Protein AF-A0A920PBG0-F1 (afdb_monomer)

Secondary structure (DSSP, 8-state):
-EEEEEE-SS-EEEEEE-TT--TT----EEEEPPPTT--HHHHHTTHHHH-SSS-EEEE-

Foldseek 3Di:
DDWDWDDDPVDIKIKDAAPPDDPVDDAAEAEAEDDPPDDQVVCVVCVVVVPRDRHMYITD

Nearest PDB structures (foldseek):
  8jh9-assembly1_A  TM=7.652E-01  e=1.448E-02  Sodiomyces alcalophilus
  8qd2-assembly1_A  TM=7.774E-01  e=2.559E-01  Aspergillus fumigatus
  3pf8-assembly1_B  TM=5.760E-01  e=3.127E-01  Lactobacillus johnsonii
  4f0j-assembly1_A  TM=5.619E-01  e=3.343E-01  Pseudomonas aeruginosa PAO1
  7xrh-assembly1_A  TM=4.485E-01  e=2.239E-01  Lactobacillus acidophilus

Structure (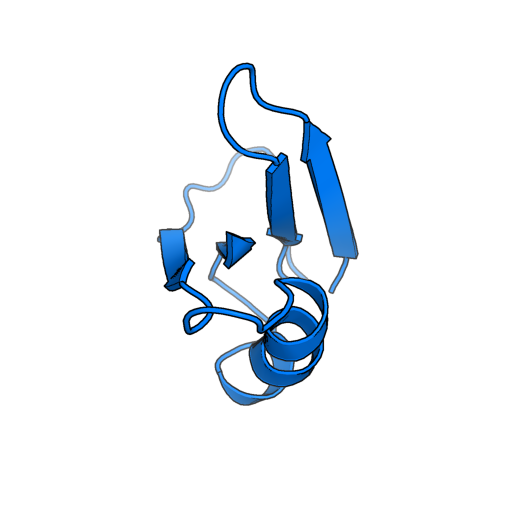mmCIF, N/CA/C/O backbone):
data_AF-A0A920PBG0-F1
#
_entry.id   AF-A0A920PBG0-F1
#
loop_
_atom_site.group_PDB
_atom_site.id
_atom_site.type_symbol
_atom_site.label_atom_id
_atom_site.label_alt_id
_atom_site.label_comp_id
_atom_site.label_asym_id
_atom_site.label_entity_id
_atom_site.label_seq_id
_atom_site.pdbx_PDB_ins_code
_atom_site.Cartn_x
_atom_site.Cartn_y
_atom_site.Cartn_z
_atom_site.occupancy
_atom_site.B_iso_or_equiv
_atom_site.auth_seq_id
_atom_site.auth_comp_id
_atom_site.auth_asym_id
_atom_site.auth_atom_id
_atom_site.pdbx_PDB_model_num
ATOM 1 N N . MET A 1 1 ? -12.333 -1.899 -2.246 1.00 89.94 1 MET A N 1
ATOM 2 C CA . MET A 1 1 ? -11.214 -1.106 -1.708 1.00 89.94 1 MET A CA 1
ATOM 3 C C . MET A 1 1 ? -11.049 0.154 -2.534 1.00 89.94 1 MET A C 1
ATOM 5 O O . MET A 1 1 ? -11.486 0.164 -3.684 1.00 89.94 1 MET A O 1
ATOM 9 N N . GLN A 1 2 ? -10.427 1.198 -1.980 1.00 93.62 2 GLN A N 1
ATOM 10 C CA . GLN A 1 2 ? -10.207 2.473 -2.674 1.00 93.62 2 GLN A CA 1
ATOM 11 C C . GLN A 1 2 ? -8.716 2.811 -2.745 1.00 93.62 2 GLN A C 1
ATOM 13 O O . GLN A 1 2 ? -8.015 2.712 -1.742 1.00 93.62 2 GLN A O 1
ATOM 18 N N . GLY A 1 3 ? -8.251 3.207 -3.932 1.00 94.19 3 GLY A N 1
ATOM 19 C CA . GLY A 1 3 ? -6.874 3.634 -4.168 1.00 94.19 3 GLY A CA 1
ATOM 20 C C . GLY A 1 3 ? -6.725 5.155 -4.176 1.00 94.19 3 GLY A C 1
ATOM 21 O O . GLY A 1 3 ? -7.552 5.846 -4.770 1.00 94.19 3 GLY A O 1
ATOM 22 N N . GLU A 1 4 ? -5.658 5.663 -3.566 1.00 95.75 4 GLU A N 1
ATOM 23 C CA . GLU A 1 4 ? -5.263 7.073 -3.590 1.00 95.75 4 GLU A CA 1
ATOM 24 C C . GLU A 1 4 ? -3.771 7.192 -3.918 1.00 95.75 4 GLU A C 1
ATOM 26 O O . GLU A 1 4 ? -2.921 6.642 -3.213 1.00 95.75 4 GLU A O 1
ATOM 31 N N . GLN A 1 5 ? -3.454 7.879 -5.016 1.00 94.69 5 GLN A N 1
ATOM 32 C CA . GLN A 1 5 ? -2.076 8.095 -5.442 1.00 94.69 5 GLN A CA 1
ATOM 33 C C . GLN A 1 5 ? -1.505 9.361 -4.809 1.00 94.69 5 GLN A C 1
ATOM 35 O O . GLN A 1 5 ? -2.152 10.407 -4.767 1.00 94.69 5 GLN A O 1
ATOM 40 N N . PHE A 1 6 ? -0.247 9.263 -4.404 1.00 94.50 6 PHE A N 1
ATOM 41 C CA . PHE A 1 6 ? 0.538 10.353 -3.865 1.00 94.50 6 PHE A CA 1
ATOM 42 C C . PHE A 1 6 ? 1.826 10.493 -4.667 1.00 94.50 6 PHE A C 1
ATOM 44 O O . PHE A 1 6 ? 2.620 9.557 -4.762 1.00 94.50 6 PHE A O 1
ATOM 51 N N . ASP A 1 7 ? 2.069 11.687 -5.197 1.00 92.31 7 ASP A N 1
ATOM 52 C CA . ASP A 1 7 ? 3.338 12.023 -5.834 1.00 92.31 7 ASP A CA 1
ATOM 53 C C . ASP A 1 7 ? 4.286 12.613 -4.788 1.00 92.31 7 ASP A C 1
ATOM 55 O O . ASP A 1 7 ? 4.295 13.813 -4.496 1.00 92.31 7 ASP A O 1
ATOM 59 N N . GLY A 1 8 ? 5.056 11.729 -4.151 1.00 85.50 8 GLY A N 1
ATOM 60 C CA . GLY A 1 8 ? 6.103 12.125 -3.221 1.00 85.50 8 GLY A CA 1
ATOM 61 C C . GLY A 1 8 ? 7.259 12.829 -3.936 1.00 85.50 8 GLY A C 1
ATOM 62 O O . GLY A 1 8 ? 7.457 12.698 -5.139 1.00 85.50 8 GLY A O 1
ATOM 63 N N . LYS A 1 9 ? 8.087 13.556 -3.175 1.00 87.62 9 LYS A N 1
ATOM 64 C CA . LYS A 1 9 ? 9.224 14.317 -3.735 1.00 87.62 9 LYS A CA 1
ATOM 65 C C . LYS A 1 9 ? 10.219 13.463 -4.527 1.00 87.62 9 LYS A C 1
ATOM 67 O O . LYS A 1 9 ? 10.831 13.971 -5.460 1.00 87.62 9 LYS A O 1
ATOM 72 N N . SER A 1 10 ? 10.408 12.213 -4.112 1.00 87.88 10 SER A N 1
ATOM 73 C CA . SER A 1 10 ? 11.395 11.299 -4.702 1.00 87.88 10 SER A CA 1
ATOM 74 C C . SER A 1 10 ? 10.774 10.025 -5.268 1.00 87.88 10 SER A C 1
ATOM 76 O O . SER A 1 10 ? 11.422 9.345 -6.055 1.00 87.88 10 SER A O 1
ATOM 78 N N . LEU A 1 11 ? 9.561 9.677 -4.834 1.00 88.69 11 LEU A N 1
ATOM 79 C CA . LEU A 1 11 ? 8.893 8.430 -5.180 1.00 88.69 11 LEU A CA 1
ATOM 80 C C . LEU A 1 11 ? 7.382 8.644 -5.114 1.00 88.69 11 LEU A C 1
ATOM 82 O O . LEU A 1 11 ? 6.868 9.097 -4.086 1.00 88.69 11 LEU A O 1
ATOM 86 N N . SER A 1 12 ? 6.694 8.325 -6.205 1.00 92.38 12 SER A N 1
ATOM 87 C CA . SER A 1 12 ? 5.239 8.215 -6.213 1.00 92.38 12 SER A CA 1
ATOM 88 C C . SER A 1 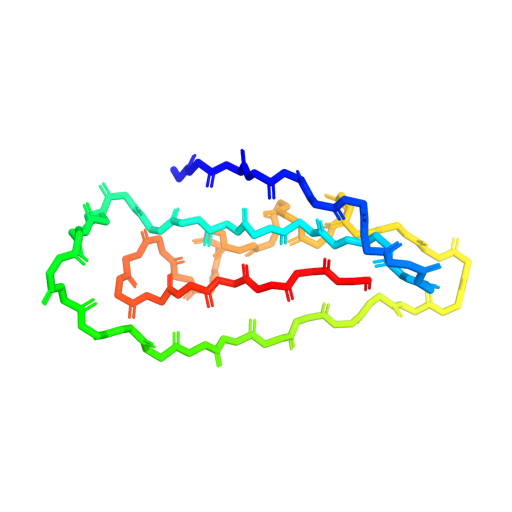12 ? 4.830 6.878 -5.608 1.00 92.38 12 SER A C 1
ATOM 90 O O . SER A 1 12 ? 5.526 5.882 -5.781 1.00 92.38 12 SER A O 1
ATOM 92 N N . TYR A 1 13 ? 3.713 6.863 -4.893 1.00 94.44 13 TYR A N 1
ATOM 93 C CA . TYR A 1 13 ? 3.164 5.653 -4.297 1.00 94.44 13 TYR A CA 1
ATOM 94 C C . TYR A 1 13 ? 1.637 5.667 -4.343 1.00 94.44 13 TYR A C 1
ATOM 96 O O . TYR A 1 13 ? 1.005 6.715 -4.482 1.00 94.44 13 TYR A O 1
ATOM 104 N N . LEU A 1 14 ? 1.039 4.487 -4.223 1.00 95.75 14 LEU A N 1
ATOM 105 C CA . LEU A 1 14 ? -0.403 4.274 -4.216 1.00 95.75 14 LEU A CA 1
ATOM 106 C C . LEU A 1 14 ? -0.809 3.638 -2.889 1.00 95.75 14 LEU A C 1
ATOM 108 O O . LEU A 1 14 ? -0.377 2.532 -2.573 1.00 95.75 14 LEU A O 1
ATOM 112 N N . ASN A 1 15 ? -1.657 4.319 -2.123 1.00 96.38 15 ASN A N 1
ATOM 113 C CA . ASN A 1 15 ? -2.283 3.725 -0.949 1.00 96.38 15 ASN A CA 1
ATOM 114 C C . ASN A 1 15 ? -3.578 3.024 -1.350 1.00 96.38 15 ASN A C 1
ATOM 116 O O . ASN A 1 15 ? -4.399 3.608 -2.053 1.00 96.38 15 ASN A O 1
ATOM 120 N N . ILE A 1 16 ? -3.780 1.799 -0.873 1.00 96.94 16 ILE A N 1
ATOM 121 C CA . ILE A 1 16 ? -5.043 1.069 -0.967 1.00 96.94 16 ILE A CA 1
ATOM 122 C C . ILE A 1 16 ? -5.640 0.974 0.433 1.00 96.94 16 ILE A C 1
ATOM 124 O O . ILE A 1 16 ? -5.068 0.339 1.325 1.00 96.94 16 ILE A O 1
ATOM 128 N N . TYR A 1 17 ? -6.794 1.611 0.610 1.00 97.06 17 TYR A N 1
ATOM 129 C CA . TYR A 1 17 ? -7.567 1.563 1.843 1.00 97.06 17 TYR A CA 1
ATOM 130 C C . TYR A 1 17 ? -8.523 0.364 1.841 1.00 97.06 17 TYR A C 1
ATOM 132 O O . TYR A 1 17 ? -9.094 0.033 0.788 1.00 97.06 17 TYR A O 1
ATOM 140 N N . PRO A 1 18 ? -8.729 -0.265 3.010 1.00 96.81 18 PRO A N 1
ATOM 141 C CA . PRO A 1 18 ? -9.634 -1.394 3.135 1.00 96.81 18 PRO A CA 1
ATOM 142 C C . PRO A 1 18 ? -11.094 -0.962 2.931 1.00 96.81 18 PRO A C 1
ATOM 144 O O . PRO A 1 18 ? -11.430 0.217 3.038 1.00 96.81 18 PRO A O 1
ATOM 147 N N . ASP A 1 19 ? -11.983 -1.915 2.649 1.00 96.00 19 ASP A N 1
ATOM 148 C CA . ASP A 1 19 ? -13.416 -1.639 2.457 1.00 9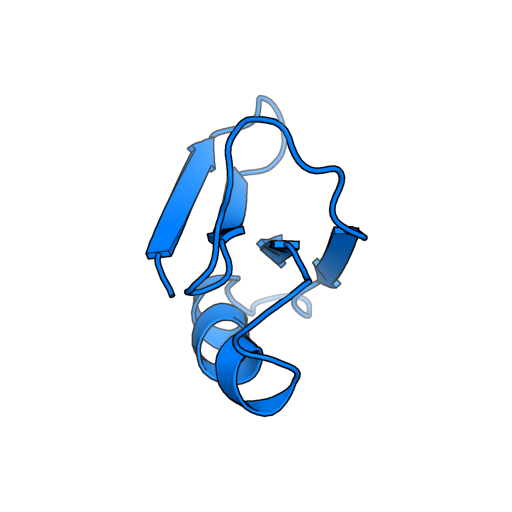6.00 19 ASP A CA 1
ATOM 149 C C . ASP A 1 19 ? -14.094 -1.070 3.713 1.00 96.00 19 ASP A C 1
ATOM 151 O O . ASP A 1 19 ? -15.051 -0.304 3.615 1.00 96.00 19 ASP A O 1
ATOM 155 N N . ASP A 1 20 ? -13.575 -1.412 4.891 1.00 94.50 20 A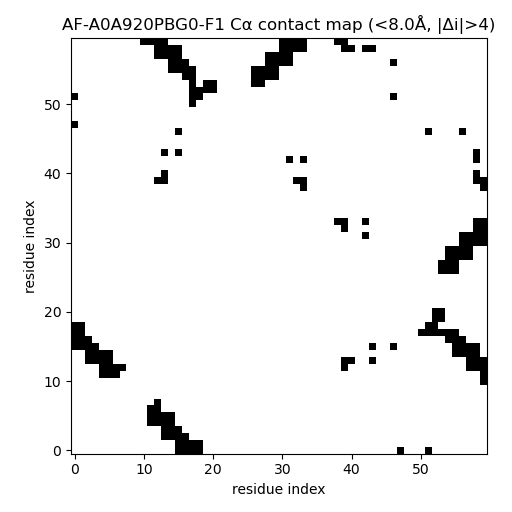SP A N 1
ATOM 156 C CA . ASP A 1 20 ? -14.042 -0.969 6.203 1.00 94.50 20 ASP A CA 1
ATOM 157 C C . ASP A 1 20 ? -13.213 0.198 6.769 1.00 94.50 20 ASP A C 1
ATOM 159 O O . ASP A 1 20 ? -13.062 0.333 7.986 1.00 94.50 20 ASP A O 1
ATOM 163 N N . TYR A 1 21 ? -12.638 1.035 5.898 1.00 96.12 21 TYR A N 1
ATOM 164 C CA . TYR A 1 21 ? -11.765 2.125 6.323 1.00 96.12 21 TYR A CA 1
ATOM 165 C C . TYR A 1 21 ? -12.471 3.123 7.252 1.00 96.12 21 TYR A C 1
ATOM 167 O O . TYR A 1 21 ? -13.474 3.747 6.902 1.00 96.12 21 TYR A O 1
ATOM 175 N N . ASN A 1 22 ? -11.891 3.312 8.435 1.00 96.19 22 ASN A N 1
ATOM 176 C CA . ASN A 1 22 ? -12.338 4.251 9.449 1.00 96.19 22 ASN A CA 1
ATOM 177 C C . ASN A 1 22 ? -11.223 5.251 9.796 1.00 96.19 22 ASN A C 1
ATOM 179 O O . ASN A 1 22 ? -10.245 4.868 10.439 1.00 96.19 22 ASN A O 1
ATOM 183 N N . PRO A 1 23 ? -11.465 6.545 9.515 1.00 93.69 23 PRO A N 1
ATOM 184 C CA . PRO A 1 23 ? -10.824 7.732 10.053 1.00 93.69 23 PRO A CA 1
ATOM 185 C C . PRO A 1 23 ? -9.941 7.601 11.282 1.00 93.69 23 PRO A C 1
ATOM 187 O O . PRO A 1 23 ? -8.794 8.031 11.354 1.00 93.69 23 PRO A O 1
ATOM 190 N N . ALA A 1 24 ? -10.627 7.113 12.310 1.00 96.69 24 ALA A N 1
ATOM 191 C CA . ALA A 1 24 ? -10.231 7.161 13.702 1.00 96.69 24 ALA A CA 1
ATOM 1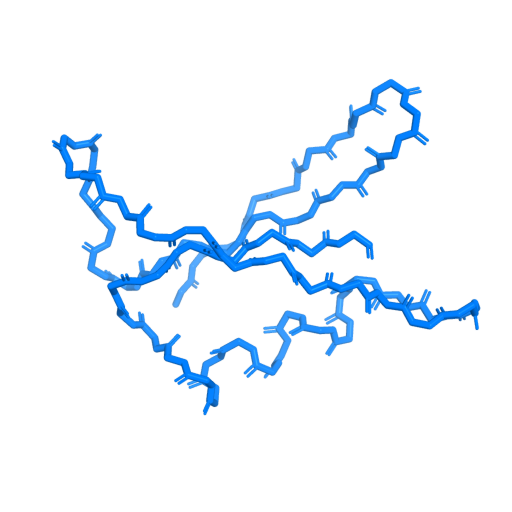92 C C . ALA A 1 24 ? -9.582 5.856 14.181 1.00 96.69 24 ALA A C 1
ATOM 194 O O . ALA A 1 24 ? -9.199 5.767 15.347 1.00 96.69 24 ALA A O 1
ATOM 195 N N . ALA A 1 25 ? -9.490 4.839 13.321 1.00 95.56 25 ALA A N 1
ATOM 196 C CA . ALA A 1 25 ? -8.873 3.562 13.645 1.00 95.56 25 ALA A CA 1
ATOM 197 C C . ALA A 1 25 ? -7.407 3.519 13.190 1.00 95.56 25 ALA A C 1
ATOM 199 O O . ALA A 1 25 ? -7.036 4.062 12.150 1.00 95.56 25 ALA A O 1
ATOM 200 N N . SER A 1 26 ? -6.572 2.828 13.967 1.00 96.19 26 SER A N 1
ATOM 201 C CA . SER A 1 26 ? -5.194 2.524 13.577 1.00 96.19 26 SER A CA 1
ATOM 202 C C . SER A 1 26 ? -5.157 1.226 12.784 1.00 96.19 26 SER A C 1
ATOM 204 O O . SER A 1 26 ? -5.625 0.196 13.269 1.00 96.19 26 SER A O 1
ATOM 206 N N . TYR A 1 27 ? -4.540 1.266 11.606 1.00 96.56 27 TYR A N 1
ATOM 207 C CA . TYR A 1 27 ? -4.376 0.100 10.746 1.00 96.56 27 TYR A CA 1
ATOM 208 C C . TYR A 1 27 ? -2.903 -0.311 10.660 1.00 96.56 27 TYR A C 1
ATOM 210 O O . TYR A 1 27 ? -2.032 0.557 10.554 1.00 96.56 27 TYR A O 1
ATOM 218 N N . PRO A 1 28 ? -2.594 -1.617 10.670 1.00 96.75 28 PRO A N 1
ATOM 219 C CA . PRO A 1 28 ? -1.290 -2.094 10.235 1.00 96.75 28 PRO A CA 1
ATOM 220 C C . PRO A 1 28 ? -1.031 -1.689 8.775 1.00 96.75 28 PRO A C 1
ATOM 222 O O . PRO A 1 28 ? -1.898 -1.832 7.909 1.00 96.75 28 PRO A O 1
ATOM 225 N N . LEU A 1 29 ? 0.186 -1.202 8.520 1.00 96.38 29 LEU A N 1
ATOM 226 C CA . LEU A 1 29 ? 0.660 -0.825 7.192 1.00 96.38 29 LEU A CA 1
ATOM 227 C C . LEU A 1 29 ? 1.469 -1.968 6.577 1.00 96.38 29 LEU A C 1
ATOM 229 O O . LEU A 1 29 ? 2.430 -2.447 7.180 1.00 96.38 29 LEU A O 1
ATOM 233 N N . VAL A 1 30 ? 1.115 -2.355 5.356 1.00 96.62 30 VAL A N 1
ATOM 234 C CA . VAL A 1 30 ? 1.890 -3.290 4.534 1.00 96.62 30 VAL A CA 1
ATOM 235 C C . VAL A 1 30 ? 2.469 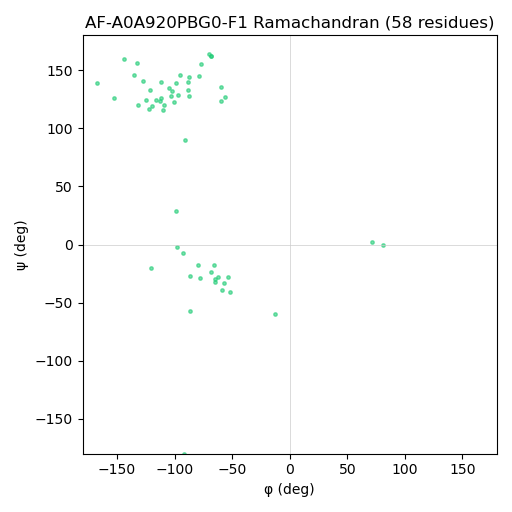-2.529 3.349 1.00 96.62 30 VAL A C 1
ATOM 237 O O . VAL A 1 30 ? 1.734 -1.882 2.606 1.00 96.62 30 VAL 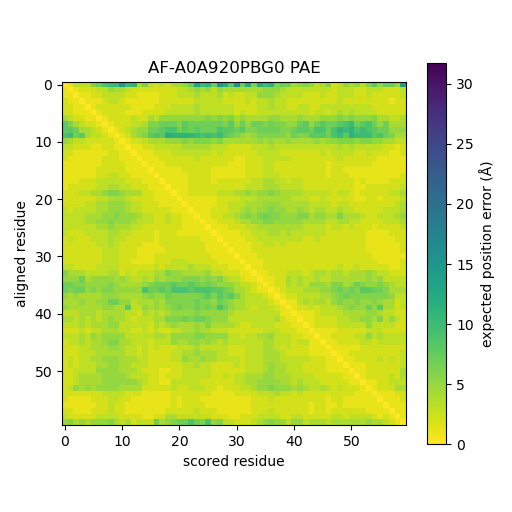A O 1
ATOM 240 N N . ILE A 1 31 ? 3.786 -2.608 3.161 1.00 95.44 31 ILE A N 1
ATOM 241 C CA . ILE A 1 31 ? 4.470 -1.984 2.024 1.00 95.44 31 ILE A CA 1
ATOM 242 C C . ILE A 1 31 ? 4.753 -3.064 0.983 1.00 95.44 31 ILE A C 1
ATOM 244 O O . ILE A 1 31 ? 5.418 -4.056 1.287 1.00 95.44 31 ILE A O 1
ATOM 248 N N . LEU A 1 32 ? 4.253 -2.873 -0.236 1.00 94.06 32 LEU A N 1
ATOM 249 C CA . LEU A 1 32 ? 4.528 -3.747 -1.372 1.00 94.06 32 LEU A CA 1
ATOM 250 C C . LEU A 1 32 ? 5.426 -2.994 -2.352 1.00 94.06 32 LEU A C 1
ATOM 252 O O . LEU A 1 32 ? 5.063 -1.933 -2.854 1.00 94.06 32 LEU A O 1
ATOM 256 N N . LEU A 1 33 ? 6.604 -3.555 -2.602 1.00 93.44 33 LEU A N 1
ATOM 257 C CA . LEU A 1 33 ? 7.613 -2.974 -3.482 1.00 93.44 33 LEU A CA 1
ATOM 258 C C . LEU A 1 33 ? 7.589 -3.710 -4.814 1.00 93.44 33 LEU A C 1
ATOM 260 O O . LEU A 1 33 ? 7.685 -4.943 -4.835 1.00 93.44 33 LEU A O 1
ATOM 264 N N . HIS A 1 34 ? 7.478 -2.982 -5.921 1.00 89.75 34 HIS A N 1
ATOM 265 C CA . HIS A 1 34 ? 7.565 -3.619 -7.228 1.00 89.75 34 HIS A CA 1
ATOM 266 C C . HIS A 1 34 ? 9.024 -3.947 -7.591 1.00 89.75 34 HIS A C 1
ATOM 268 O O . HIS A 1 34 ? 9.983 -3.340 -7.110 1.00 89.75 34 HIS A O 1
ATOM 274 N N . GLY A 1 35 ? 9.210 -4.936 -8.467 1.00 88.38 35 GLY A N 1
ATOM 275 C CA . GLY A 1 35 ? 10.527 -5.255 -9.024 1.00 88.38 35 GLY A CA 1
ATOM 276 C C . GLY A 1 35 ? 11.021 -4.177 -9.995 1.00 88.38 35 GLY A C 1
ATOM 277 O O . GLY A 1 35 ? 10.244 -3.367 -10.497 1.00 88.38 35 GLY A O 1
ATOM 278 N N . PHE A 1 36 ? 12.317 -4.172 -10.306 1.00 88.12 36 PHE A N 1
ATOM 279 C CA . PHE A 1 36 ? 12.881 -3.248 -11.294 1.00 88.12 36 PHE A CA 1
ATOM 280 C C . PHE A 1 36 ? 12.167 -3.370 -12.654 1.00 88.12 36 PHE A C 1
ATOM 282 O O . PHE A 1 36 ? 12.065 -4.466 -13.203 1.00 88.12 36 PHE A O 1
ATOM 289 N N . GLY A 1 37 ? 11.684 -2.246 -13.194 1.00 85.88 37 GLY A N 1
ATOM 290 C CA . GLY A 1 37 ? 10.962 -2.189 -14.472 1.00 85.88 37 GLY A CA 1
ATOM 291 C C . GLY A 1 37 ? 9.472 -2.562 -14.416 1.00 85.88 37 GLY A C 1
ATOM 292 O O . GLY A 1 37 ? 8.823 -2.524 -15.457 1.00 85.88 37 GLY A O 1
ATOM 293 N N . ALA A 1 38 ? 8.935 -2.908 -13.241 1.00 89.25 38 ALA A N 1
ATOM 294 C CA . ALA A 1 38 ? 7.503 -3.130 -13.019 1.00 89.25 38 ALA A CA 1
ATOM 295 C C . ALA A 1 38 ? 6.790 -1.844 -12.562 1.00 89.25 38 ALA A C 1
ATOM 297 O O . ALA A 1 38 ? 7.421 -0.792 -12.440 1.00 89.25 38 ALA A O 1
ATOM 298 N N . ASN A 1 39 ? 5.478 -1.927 -12.326 1.00 85.69 39 ASN A N 1
ATOM 299 C CA . ASN A 1 39 ? 4.659 -0.789 -11.930 1.00 85.69 39 ASN A CA 1
ATOM 300 C C . ASN A 1 39 ? 3.841 -1.090 -10.655 1.00 85.69 39 ASN A C 1
ATOM 302 O O . ASN A 1 39 ? 3.277 -2.171 -10.498 1.00 85.69 39 ASN A O 1
ATOM 306 N N . MET A 1 40 ? 3.721 -0.111 -9.751 1.00 84.75 40 MET A N 1
ATOM 307 C CA . MET A 1 40 ? 2.865 -0.178 -8.556 1.00 84.75 40 MET A CA 1
ATOM 308 C C . MET A 1 40 ? 1.392 -0.542 -8.843 1.00 84.75 40 MET A C 1
ATOM 310 O O . MET A 1 40 ? 0.737 -1.154 -7.999 1.00 84.75 40 MET A O 1
ATOM 314 N N . GLN A 1 41 ? 0.856 -0.228 -10.030 1.00 85.81 41 GLN A N 1
ATOM 315 C CA . GLN A 1 41 ? -0.498 -0.629 -10.433 1.00 85.81 41 GLN A CA 1
ATOM 316 C C . GLN A 1 41 ? -0.654 -2.151 -10.576 1.00 85.81 41 GLN A C 1
ATOM 318 O O . GLN A 1 41 ? -1.735 -2.671 -10.293 1.00 85.81 41 GLN A O 1
ATOM 323 N N . ASP A 1 42 ? 0.414 -2.874 -10.928 1.00 87.06 42 ASP A N 1
ATOM 324 C CA . ASP A 1 42 ? 0.393 -4.340 -11.009 1.00 87.06 42 ASP A CA 1
ATOM 325 C C . ASP A 1 42 ? 0.163 -4.963 -9.620 1.00 87.06 42 ASP A C 1
ATOM 327 O O . ASP A 1 42 ? -0.502 -5.992 -9.480 1.00 87.06 42 ASP A O 1
ATOM 331 N N . LEU A 1 43 ? 0.662 -4.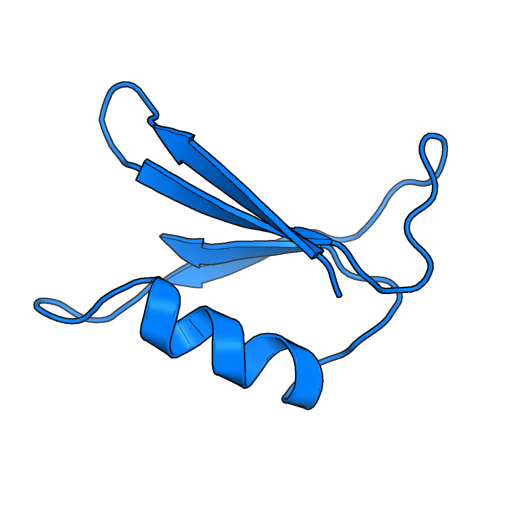304 -8.567 1.00 88.94 43 LEU A N 1
ATOM 332 C CA . LEU A 1 43 ? 0.505 -4.736 -7.177 1.00 88.94 43 LEU A CA 1
ATOM 333 C C . LEU A 1 43 ? -0.879 -4.410 -6.606 1.00 88.94 43 LEU A C 1
ATOM 335 O O . LEU A 1 43 ? -1.376 -5.144 -5.751 1.00 88.94 43 LEU A O 1
ATOM 339 N N . ALA A 1 44 ? -1.536 -3.351 -7.088 1.00 90.50 44 ALA A N 1
ATOM 340 C CA . ALA A 1 44 ? -2.856 -2.950 -6.602 1.00 90.50 44 ALA A CA 1
ATOM 341 C C . ALA A 1 44 ? -3.893 -4.066 -6.790 1.00 90.50 44 ALA A C 1
ATOM 343 O O . ALA A 1 44 ? -4.676 -4.338 -5.879 1.00 90.50 44 ALA A O 1
ATOM 344 N N . GLY A 1 45 ? -3.836 -4.780 -7.918 1.00 88.62 45 GLY A N 1
ATOM 345 C CA . GLY A 1 45 ? -4.708 -5.925 -8.198 1.00 88.62 45 GLY A CA 1
ATOM 346 C C . GLY A 1 45 ? -4.487 -7.136 -7.283 1.00 88.62 45 GLY A C 1
ATOM 347 O O . GLY A 1 45 ? -5.365 -7.992 -7.182 1.00 88.62 45 GLY A O 1
ATOM 348 N N . LEU A 1 46 ? -3.350 -7.216 -6.583 1.00 89.94 46 LEU A N 1
ATOM 349 C CA . LEU A 1 46 ? -3.047 -8.302 -5.646 1.00 89.94 46 LEU A CA 1
ATOM 350 C C . LEU A 1 46 ? -3.584 -8.035 -4.241 1.00 89.94 46 LEU A C 1
ATOM 352 O O . LEU A 1 46 ? -3.899 -8.989 -3.532 1.00 89.94 46 LEU A O 1
ATOM 356 N N . THR A 1 47 ? -3.739 -6.766 -3.854 1.00 92.69 47 THR A N 1
ATOM 357 C CA . THR A 1 47 ? -4.191 -6.381 -2.506 1.00 92.69 47 THR A CA 1
ATOM 358 C C . THR A 1 47 ? -5.485 -7.078 -2.048 1.00 92.69 47 THR A C 1
ATOM 360 O O . THR A 1 47 ? -5.485 -7.573 -0.919 1.00 92.69 47 THR A O 1
ATOM 363 N N . PRO A 1 48 ? -6.538 -7.272 -2.884 1.00 91.31 48 PRO A N 1
ATOM 364 C CA . PRO A 1 48 ? -7.765 -7.932 -2.432 1.00 91.31 48 PRO A CA 1
ATOM 365 C C . PRO A 1 48 ? -7.565 -9.419 -2.122 1.00 91.31 48 PRO A C 1
ATOM 367 O O . PRO A 1 48 ? -8.323 -9.988 -1.345 1.00 91.31 48 PRO A O 1
ATOM 370 N N . ASN A 1 49 ? -6.548 -10.050 -2.721 1.00 92.31 49 ASN A N 1
ATOM 371 C CA . ASN A 1 49 ? -6.211 -11.452 -2.470 1.00 92.31 49 ASN A CA 1
ATOM 372 C C . ASN A 1 49 ? -5.418 -11.638 -1.167 1.00 92.31 49 ASN A C 1
ATOM 374 O O . ASN A 1 49 ? -5.334 -12.756 -0.667 1.00 92.31 49 ASN A O 1
ATOM 378 N N . ILE A 1 50 ? -4.822 -10.564 -0.634 1.00 92.56 50 ILE A N 1
ATOM 379 C CA . ILE A 1 50 ? -4.130 -10.573 0.661 1.00 92.56 50 ILE A CA 1
ATOM 380 C C . ILE A 1 50 ? -5.143 -10.306 1.776 1.00 92.56 50 ILE A C 1
ATOM 382 O O . ILE A 1 50 ? -5.282 -11.112 2.691 1.00 92.56 50 ILE A O 1
ATOM 386 N N . SER A 1 51 ? -5.845 -9.174 1.700 1.00 93.88 51 SER A N 1
ATOM 387 C CA . SER A 1 51 ? -6.972 -8.841 2.572 1.00 93.88 51 SER A CA 1
ATOM 388 C C . SER A 1 51 ? -7.717 -7.635 2.011 1.00 93.88 51 SER A C 1
ATOM 390 O O . SER A 1 51 ? -7.088 -6.665 1.595 1.00 93.88 51 SER A O 1
ATOM 392 N N . SER A 1 52 ? -9.049 -7.654 2.061 1.00 93.56 52 SER A N 1
ATOM 393 C CA . SER A 1 52 ? -9.878 -6.488 1.731 1.00 93.56 52 SER A CA 1
ATOM 394 C C . SER A 1 52 ? -10.236 -5.622 2.946 1.00 93.56 52 SER A C 1
ATOM 396 O O . SER A 1 52 ? -10.802 -4.543 2.778 1.00 93.56 52 SER A O 1
ATOM 398 N N . THR A 1 53 ? -9.911 -6.074 4.163 1.00 94.81 53 THR A N 1
ATOM 399 C CA . THR A 1 53 ? -10.242 -5.399 5.431 1.00 94.81 53 THR A CA 1
ATOM 400 C C . THR A 1 53 ? -9.046 -5.315 6.371 1.00 94.81 53 THR A C 1
ATOM 402 O O . THR A 1 53 ? -8.142 -6.152 6.311 1.00 94.81 53 THR A O 1
ATOM 405 N N . GLY A 1 54 ? -9.053 -4.348 7.289 1.00 93.81 54 GLY A N 1
ATOM 406 C CA . GLY A 1 54 ? -8.128 -4.333 8.432 1.00 93.81 54 GLY A CA 1
ATOM 407 C C . GLY A 1 54 ? -6.652 -4.032 8.130 1.00 93.81 54 GLY A C 1
ATOM 408 O O . GLY A 1 54 ? -5.858 -4.004 9.066 1.00 93.81 54 GLY A O 1
ATOM 409 N N . TYR A 1 55 ? -6.280 -3.749 6.877 1.00 96.44 55 TYR A N 1
ATOM 410 C CA . TYR A 1 55 ? -4.927 -3.344 6.477 1.00 96.44 55 TYR A CA 1
ATOM 411 C C . TYR A 1 55 ? -4.972 -2.162 5.519 1.00 96.44 55 TYR A C 1
ATOM 413 O O . TYR A 1 55 ? -5.856 -2.086 4.669 1.00 96.44 55 TYR A O 1
ATOM 421 N N . VAL A 1 56 ? -3.973 -1.287 5.618 1.00 97.00 56 VAL A N 1
ATOM 422 C CA . VAL A 1 56 ? -3.652 -0.319 4.565 1.00 97.00 56 VAL A CA 1
ATOM 423 C C . VAL A 1 56 ? -2.438 -0.839 3.806 1.00 97.00 56 VAL A C 1
ATOM 425 O O . VAL A 1 56 ? -1.440 -1.228 4.419 1.00 97.00 56 VAL A O 1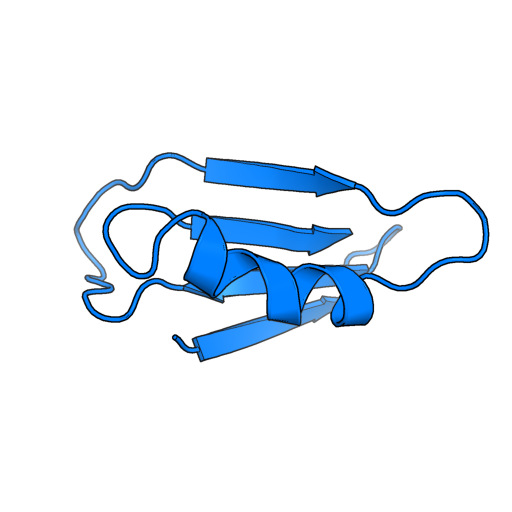
ATOM 428 N N . PHE A 1 57 ? -2.508 -0.830 2.478 1.00 97.12 57 PHE A N 1
ATOM 429 C CA . PHE A 1 57 ? -1.370 -1.171 1.626 1.00 97.12 57 PHE A CA 1
ATOM 430 C C . PHE A 1 57 ? -0.783 0.097 1.025 1.00 97.12 57 PHE A C 1
ATOM 432 O O . PHE A 1 57 ? -1.533 0.925 0.523 1.00 97.12 57 PHE A O 1
ATOM 439 N N . SER A 1 58 ? 0.540 0.235 1.037 1.00 96.44 58 SER A N 1
ATOM 440 C CA . SER A 1 58 ? 1.244 1.274 0.284 1.00 96.44 58 SER A CA 1
ATOM 441 C C . SER A 1 58 ? 2.136 0.613 -0.758 1.00 96.44 58 SER A C 1
ATOM 443 O O . SER A 1 58 ? 2.929 -0.275 -0.438 1.00 96.44 58 SER A O 1
ATOM 445 N N . LEU A 1 59 ? 1.937 0.994 -2.012 1.00 95.06 59 LEU A N 1
ATOM 446 C CA . LEU A 1 59 ? 2.555 0.386 -3.181 1.00 95.06 59 LEU A CA 1
ATOM 447 C C . LEU A 1 59 ? 3.513 1.403 -3.782 1.00 95.06 59 LEU A C 1
ATOM 449 O O . LEU A 1 59 ? 3.077 2.507 -4.107 1.00 95.06 59 LEU A O 1
ATOM 453 N N . SER A 1 60 ? 4.783 1.040 -3.933 1.00 89.62 60 SER A N 1
ATOM 454 C CA . SER A 1 60 ? 5.785 1.907 -4.558 1.00 89.62 60 SER A CA 1
ATOM 455 C C . SER A 1 60 ? 6.460 1.244 -5.728 1.00 89.62 60 SER A C 1
ATOM 457 O O . SER A 1 60 ? 6.805 0.041 -5.580 1.00 89.62 60 SER A O 1
#

Sequence (60 aa):
MQGEQFDGKSLSYLNIYPDDYNPAASYPLVILLHGFGANMQDLAGLTPNISSTGYVFSLS

pLDDT: mean 92.8, std 3.66, range [84.75, 97.12]

Radius of gyration: 11.43 Å; Cα contacts (8 Å, |Δi|>4): 104; chains: 1; bounding box: 27×26×28 Å

Mean predicted aligned error: 3.02 Å

Solvent-accessible surface area (backbone atoms only — not comparable to full-atom values): 3640 Å² total; per-residue (Å²): 106,50,78,50,78,43,83,45,100,89,53,55,35,37,37,36,40,22,67,76,68,50,96,90,61,90,62,58,78,45,79,49,75,52,59,93,94,59,53,42,70,71,53,55,75,46,42,64,80,77,52,50,54,81,41,35,38,38,24,61